Protein AF-A0A2V8IYW4-F1 (afdb_monomer)

Radius of gyration: 16.98 Å; Cα contacts (8 Å, |Δi|>4): 24; chains: 1; bounding box: 45×29×43 Å

Sequence (97 aa):
MARTSWFDEKAEHPLVQEQVTKLESFTAAMADGIVSKQEVTGQEQRLVAAMNKLEGELSDDLHAKVTTVLVELTAYNIMRLLHELQTERARLAFGKA

Secondary structure (DSSP, 8-state):
-PPPPS--TT-SS-GGGGGGGG-HHHHHHTTTS---HHHHHHHHHHHHHHHHHHHTT--HHHHHHHHHHHHHHHHHHHHHHHHHHHHHHHHHHHTT-

Solvent-accessible surface area (backbone atoms only — not comparable to full-atom values): 5806 Å² total; per-residue (Å²): 132,85,83,79,70,52,65,52,98,85,51,96,56,63,44,55,62,65,53,47,74,73,35,63,73,52,52,56,44,51,69,82,74,61,77,47,72,65,56,51,53,52,50,50,54,53,50,53,55,52,48,60,59,50,57,77,74,46,53,73,73,54,40,53,55,51,49,52,53,54,50,52,52,50,52,49,52,52,53,51,5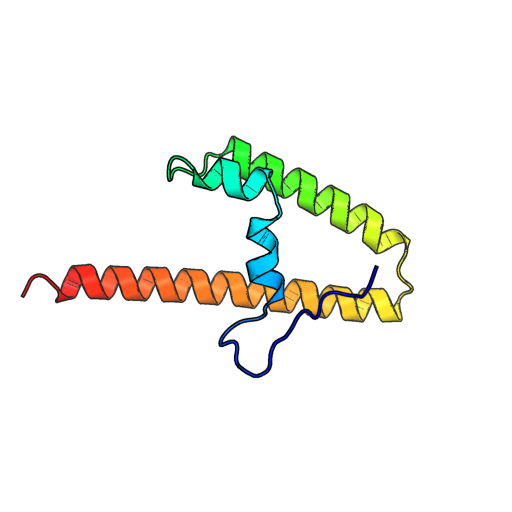3,54,50,52,54,51,52,53,52,49,47,65,69,62,66,77,113

Structure (mmCIF, N/CA/C/O backbone):
data_AF-A0A2V8IYW4-F1
#
_entry.id   AF-A0A2V8IYW4-F1
#
loop_
_atom_site.group_PDB
_atom_site.id
_atom_site.type_symbol
_atom_site.label_atom_id
_atom_site.label_alt_id
_atom_site.label_comp_id
_atom_site.label_asym_id
_atom_site.label_entity_id
_atom_site.label_seq_id
_atom_site.pdbx_PDB_ins_code
_atom_site.Cartn_x
_atom_site.Cartn_y
_atom_site.Cartn_z
_atom_site.occupancy
_atom_site.B_iso_or_equiv
_atom_site.auth_seq_id
_atom_site.auth_comp_id
_atom_site.auth_asym_id
_atom_site.auth_atom_id
_atom_site.pdbx_PDB_model_num
ATOM 1 N N . MET A 1 1 ? -16.370 -14.908 8.899 1.00 49.72 1 MET A N 1
ATOM 2 C CA . MET A 1 1 ? -15.308 -15.568 8.105 1.00 49.72 1 MET A CA 1
ATOM 3 C C . MET A 1 1 ? -14.075 -15.717 8.982 1.00 49.72 1 MET A C 1
ATOM 5 O O . MET A 1 1 ? -13.836 -14.827 9.791 1.00 49.72 1 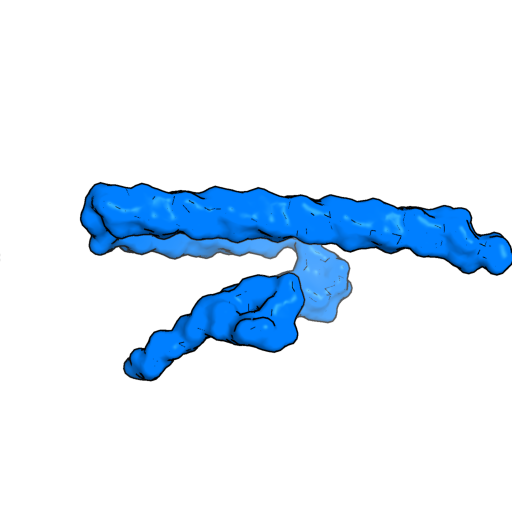MET A O 1
ATOM 9 N N . ALA A 1 2 ? -13.333 -16.821 8.875 1.00 59.28 2 ALA A N 1
ATOM 10 C CA . ALA A 1 2 ? -12.070 -16.984 9.598 1.00 59.28 2 ALA A CA 1
ATOM 11 C C . ALA A 1 2 ? -11.035 -15.955 9.103 1.00 59.28 2 ALA A C 1
ATOM 13 O O . ALA A 1 2 ? -10.995 -15.647 7.910 1.00 59.28 2 ALA A O 1
ATOM 14 N N . ARG A 1 3 ? -10.224 -15.398 10.012 1.00 70.50 3 ARG A N 1
ATOM 15 C CA . ARG A 1 3 ? -9.155 -14.452 9.654 1.00 70.50 3 ARG A CA 1
ATOM 16 C C . ARG A 1 3 ? -8.125 -15.179 8.792 1.00 70.50 3 ARG A C 1
ATOM 18 O O . ARG A 1 3 ? -7.652 -16.244 9.175 1.00 70.50 3 ARG A O 1
ATOM 25 N N . THR A 1 4 ? -7.783 -14.612 7.640 1.00 72.56 4 THR A N 1
ATOM 26 C CA . THR A 1 4 ? -6.654 -15.111 6.848 1.00 72.56 4 THR A CA 1
ATOM 27 C C . THR A 1 4 ? -5.364 -14.691 7.546 1.00 72.56 4 THR A C 1
ATOM 29 O O . THR A 1 4 ? -5.194 -13.506 7.832 1.00 72.56 4 THR A O 1
ATOM 32 N N . SER A 1 5 ? -4.492 -15.652 7.858 1.00 79.44 5 SER A N 1
ATOM 33 C CA . SER A 1 5 ? -3.175 -15.354 8.429 1.00 79.44 5 SER A CA 1
ATOM 34 C C . SER A 1 5 ? -2.365 -14.493 7.459 1.00 79.44 5 SER A C 1
ATOM 36 O O . SER A 1 5 ? -2.416 -14.701 6.248 1.00 79.44 5 SER A O 1
ATOM 38 N N . TRP A 1 6 ? -1.615 -13.528 7.987 1.00 79.38 6 TRP A N 1
ATOM 39 C CA . TRP A 1 6 ? -0.685 -12.708 7.202 1.00 79.38 6 TRP A CA 1
ATOM 40 C C . TRP A 1 6 ? 0.687 -13.374 7.026 1.00 79.38 6 TRP A C 1
ATOM 42 O O . TRP A 1 6 ? 1.511 -12.876 6.259 1.00 79.38 6 TRP A O 1
ATOM 52 N N . PHE A 1 7 ? 0.911 -14.504 7.703 1.00 77.06 7 PHE A N 1
ATOM 53 C CA . PHE A 1 7 ? 2.183 -15.221 7.768 1.00 77.06 7 PHE A CA 1
ATOM 54 C C . PHE A 1 7 ? 1.993 -16.729 7.571 1.00 77.06 7 PHE A C 1
ATOM 56 O O . PHE A 1 7 ? 0.969 -17.287 7.981 1.00 77.06 7 PHE A O 1
ATOM 63 N N . ASP A 1 8 ? 3.016 -17.363 7.005 1.00 73.81 8 ASP A N 1
ATOM 64 C CA . ASP A 1 8 ? 3.252 -18.809 7.000 1.00 73.81 8 ASP A CA 1
ATOM 65 C C . ASP A 1 8 ? 4.725 -19.028 7.346 1.00 73.81 8 ASP A C 1
ATOM 67 O O . ASP A 1 8 ? 5.595 -18.325 6.834 1.00 73.81 8 ASP A O 1
ATOM 71 N N . GLU A 1 9 ? 4.994 -19.969 8.247 1.00 66.31 9 GLU A N 1
ATOM 72 C CA . GLU A 1 9 ? 6.337 -20.280 8.749 1.00 66.31 9 GLU A CA 1
ATOM 73 C C . GLU A 1 9 ? 7.292 -20.784 7.656 1.00 66.31 9 GLU A C 1
ATOM 75 O O . GLU A 1 9 ? 8.505 -20.788 7.851 1.00 66.31 9 GLU A O 1
ATOM 80 N N . LYS A 1 10 ? 6.760 -21.216 6.508 1.00 73.69 10 LYS A N 1
ATOM 81 C CA . LYS A 1 10 ? 7.528 -21.731 5.370 1.00 73.69 10 LYS A CA 1
ATOM 82 C C . LYS A 1 10 ? 7.703 -20.716 4.243 1.00 73.69 10 LYS A C 1
ATOM 84 O O . LYS A 1 10 ? 8.428 -21.012 3.296 1.00 73.69 10 LYS A O 1
ATOM 89 N N . ALA A 1 11 ? 7.031 -19.568 4.302 1.00 69.81 11 ALA A N 1
ATOM 90 C CA . ALA A 1 11 ? 7.094 -18.568 3.245 1.00 69.81 11 ALA A CA 1
ATOM 91 C C . ALA A 1 11 ? 8.316 -17.651 3.421 1.00 69.81 11 ALA A C 1
ATOM 93 O O . ALA A 1 11 ? 8.575 -17.138 4.507 1.00 69.81 11 ALA A O 1
ATOM 94 N N . GLU A 1 12 ? 9.048 -17.399 2.333 1.00 71.25 12 GLU A N 1
ATOM 95 C CA . GLU A 1 12 ? 10.207 -16.486 2.317 1.00 71.25 12 GLU A CA 1
ATOM 96 C C . GLU A 1 12 ? 9.804 -14.999 2.378 1.00 71.25 12 GLU A C 1
ATOM 98 O O . GLU A 1 12 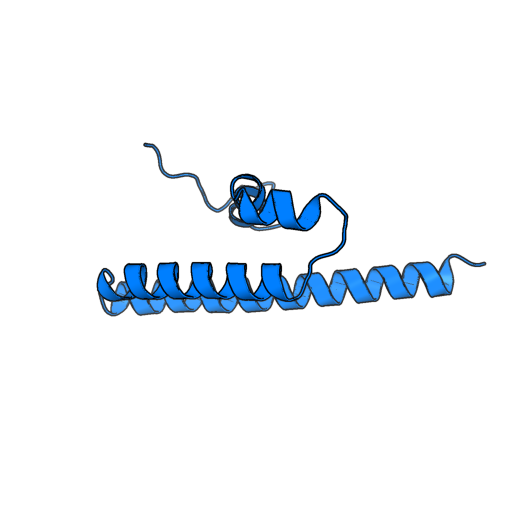? 10.643 -14.117 2.566 1.00 71.25 12 GLU A O 1
ATOM 103 N N . HIS A 1 13 ? 8.510 -14.708 2.231 1.00 72.69 13 HIS A N 1
ATOM 104 C CA . HIS A 1 13 ? 7.927 -13.374 2.320 1.00 72.69 13 HIS A CA 1
ATOM 105 C C . HIS A 1 13 ? 6.568 -13.417 3.039 1.00 72.69 13 HIS A C 1
ATOM 107 O O . HIS A 1 13 ? 5.921 -14.466 3.088 1.00 72.69 13 HIS A O 1
ATOM 113 N N . PRO A 1 14 ? 6.072 -12.281 3.567 1.00 79.06 14 PRO A N 1
ATOM 114 C CA . PRO A 1 14 ? 4.741 -12.220 4.168 1.00 79.06 14 PRO A CA 1
ATOM 115 C C . PRO A 1 14 ? 3.641 -12.698 3.201 1.00 79.06 14 PRO A C 1
ATOM 117 O O . PRO A 1 14 ? 3.521 -12.181 2.087 1.00 79.06 14 PRO A O 1
ATOM 120 N N . LEU A 1 15 ? 2.786 -13.634 3.636 1.00 82.56 15 LEU A N 1
ATOM 121 C CA . LEU A 1 15 ? 1.672 -14.163 2.829 1.00 82.56 15 LEU A CA 1
ATOM 122 C C . LEU A 1 15 ? 0.628 -13.104 2.467 1.00 82.56 15 LEU A C 1
ATOM 124 O O . LEU A 1 15 ? -0.128 -13.265 1.508 1.00 82.56 15 LEU A O 1
ATOM 128 N N . VAL A 1 16 ? 0.562 -12.006 3.225 1.00 82.25 16 VAL A N 1
ATOM 129 C CA . VAL A 1 16 ? -0.330 -10.883 2.906 1.00 82.25 16 VAL A CA 1
ATOM 130 C C . VAL A 1 16 ? -0.094 -10.353 1.484 1.00 82.25 16 VAL A C 1
ATOM 132 O O . VAL A 1 16 ? -1.031 -9.869 0.856 1.00 82.25 16 VAL A O 1
ATOM 135 N N . GLN A 1 17 ? 1.116 -10.515 0.940 1.00 78.75 17 GLN A N 1
ATOM 136 C CA . GLN A 1 17 ? 1.444 -10.108 -0.427 1.00 78.75 17 GLN A CA 1
ATOM 137 C C . GLN A 1 17 ? 0.729 -10.958 -1.475 1.00 78.75 17 GLN A C 1
ATOM 139 O O . GLN A 1 17 ? 0.270 -10.423 -2.476 1.00 78.75 17 GLN A O 1
ATOM 144 N N . GLU A 1 18 ? 0.535 -12.253 -1.230 1.00 80.81 18 GLU A N 1
ATOM 145 C CA . GLU A 1 18 ? -0.173 -13.140 -2.162 1.00 80.81 18 GLU A CA 1
ATOM 146 C C . GLU A 1 18 ? -1.654 -12.772 -2.299 1.00 80.81 18 GLU A C 1
ATOM 148 O O . GLU A 1 18 ? -2.278 -13.033 -3.329 1.00 80.81 18 GLU A O 1
ATOM 153 N N . GLN A 1 19 ? -2.219 -12.093 -1.294 1.00 83.56 19 GLN A N 1
ATOM 154 C CA . GLN A 1 19 ? -3.600 -11.608 -1.334 1.00 83.56 19 GLN A CA 1
ATOM 155 C C . GLN A 1 19 ? -3.822 -10.556 -2.424 1.00 83.56 19 GLN A C 1
ATOM 157 O O . GLN A 1 19 ? -4.966 -10.342 -2.820 1.00 83.56 19 GLN A O 1
ATOM 162 N N . VAL A 1 20 ? -2.761 -9.933 -2.950 1.00 83.75 20 VAL A N 1
ATOM 163 C CA . VAL A 1 20 ? -2.863 -8.984 -4.066 1.00 83.75 20 VAL A CA 1
ATOM 164 C C . VAL A 1 20 ? -3.496 -9.627 -5.307 1.00 83.75 20 VAL A C 1
ATOM 166 O O . VAL A 1 20 ? -4.191 -8.952 -6.058 1.00 83.75 20 VAL A O 1
ATOM 169 N N . THR A 1 21 ? -3.360 -10.948 -5.474 1.00 81.75 21 THR A N 1
ATOM 170 C CA . THR A 1 21 ? -4.007 -11.718 -6.555 1.00 81.75 21 THR A CA 1
ATOM 171 C C . THR A 1 21 ? -5.535 -11.698 -6.484 1.00 81.75 21 THR A C 1
ATOM 173 O O . THR A 1 21 ? -6.202 -11.950 -7.482 1.00 81.75 21 THR A O 1
ATOM 176 N N . LYS A 1 22 ? -6.108 -11.371 -5.319 1.00 84.88 22 LYS A N 1
ATOM 177 C CA . LYS A 1 22 ? -7.555 -11.198 -5.133 1.00 84.88 22 LYS A CA 1
ATOM 178 C C . LYS A 1 22 ? -8.030 -9.789 -5.484 1.00 84.88 22 LYS A C 1
ATOM 180 O O . LYS A 1 22 ? -9.236 -9.554 -5.524 1.00 84.88 22 LYS A O 1
ATOM 185 N N . LEU A 1 23 ? -7.115 -8.843 -5.697 1.00 87.56 23 LEU A N 1
ATOM 186 C CA . LEU A 1 23 ? -7.457 -7.497 -6.135 1.00 87.56 23 LEU A CA 1
ATOM 187 C C . LEU A 1 23 ? -7.605 -7.502 -7.654 1.00 87.56 23 LEU A C 1
ATOM 189 O O . LEU A 1 23 ? -6.613 -7.488 -8.378 1.00 87.56 23 LEU A O 1
ATOM 193 N N . GLU A 1 24 ? -8.848 -7.456 -8.131 1.00 85.31 24 GLU A N 1
ATOM 194 C CA . GLU A 1 24 ? -9.165 -7.412 -9.566 1.00 85.31 24 GLU A CA 1
ATOM 195 C C . GLU A 1 24 ? -8.394 -6.295 -10.286 1.00 85.31 24 GLU A C 1
ATOM 197 O O . GLU A 1 24 ? -7.827 -6.498 -11.358 1.00 85.31 24 GLU A O 1
ATOM 202 N N . SER A 1 25 ? -8.281 -5.130 -9.640 1.00 84.81 25 SER A N 1
ATOM 203 C CA . SER A 1 25 ? -7.525 -3.995 -10.164 1.00 84.81 25 SER A CA 1
ATOM 204 C C . SER A 1 25 ? -6.034 -4.272 -10.345 1.00 84.81 25 SER A C 1
ATOM 206 O O . SER A 1 25 ? -5.416 -3.689 -11.227 1.00 84.81 25 SER A O 1
ATOM 208 N N . PHE A 1 26 ? -5.450 -5.126 -9.502 1.00 88.12 26 PHE A N 1
ATOM 209 C CA . PHE A 1 26 ? -4.058 -5.537 -9.642 1.00 88.12 26 PHE A CA 1
ATOM 210 C C . PHE A 1 26 ? -3.919 -6.562 -10.764 1.00 88.12 26 PHE A C 1
ATOM 212 O O . PHE A 1 26 ? -3.081 -6.395 -11.641 1.00 88.12 26 PHE A O 1
ATOM 219 N N . THR A 1 27 ? -4.772 -7.590 -10.788 1.00 87.75 27 THR A N 1
ATOM 220 C CA . THR A 1 27 ? -4.725 -8.611 -11.844 1.00 87.75 27 THR A CA 1
ATOM 221 C C . THR A 1 27 ? -4.958 -8.022 -13.233 1.00 87.75 27 THR A C 1
ATOM 223 O O . THR A 1 27 ? -4.305 -8.444 -14.181 1.00 87.75 27 THR A O 1
ATOM 226 N N . ALA A 1 28 ? -5.838 -7.021 -13.348 1.00 86.56 28 ALA A N 1
ATOM 227 C CA . ALA A 1 28 ? -6.090 -6.313 -14.597 1.00 86.56 28 ALA A CA 1
ATOM 228 C C . ALA A 1 28 ? -4.872 -5.489 -15.041 1.00 86.56 28 ALA A C 1
ATOM 230 O O . ALA A 1 28 ? -4.441 -5.632 -16.179 1.00 86.56 28 ALA A O 1
ATOM 231 N N . ALA A 1 29 ? -4.271 -4.711 -14.132 1.00 87.44 29 ALA A N 1
ATOM 232 C CA . ALA A 1 29 ? -3.113 -3.864 -14.439 1.00 87.44 29 ALA A CA 1
ATOM 233 C C . ALA A 1 29 ? -1.838 -4.646 -14.796 1.00 87.44 29 ALA A C 1
ATOM 235 O O . ALA A 1 29 ? -0.895 -4.093 -15.350 1.00 87.44 29 ALA A O 1
ATOM 236 N N . MET A 1 30 ? -1.785 -5.932 -14.451 1.00 89.00 30 MET A N 1
ATOM 237 C CA . MET A 1 30 ? -0.666 -6.809 -14.795 1.00 89.00 30 MET A CA 1
ATOM 238 C C . MET A 1 30 ? -0.904 -7.607 -16.086 1.00 89.00 30 MET A C 1
ATOM 240 O O . MET A 1 30 ? 0.022 -8.265 -16.559 1.00 89.00 30 MET A O 1
ATOM 244 N N . ALA A 1 31 ? -2.117 -7.589 -16.651 1.00 88.19 31 ALA A N 1
ATOM 245 C CA . ALA A 1 31 ? -2.530 -8.518 -17.706 1.00 88.19 31 ALA A CA 1
ATOM 246 C C . ALA A 1 31 ? -1.799 -8.306 -19.042 1.00 88.19 31 ALA A C 1
ATOM 248 O O . ALA A 1 31 ? -1.529 -9.273 -19.754 1.00 88.19 31 ALA A O 1
ATOM 249 N N . ASP A 1 32 ? -1.474 -7.060 -19.380 1.00 86.56 32 ASP A N 1
ATOM 250 C CA . ASP A 1 32 ? -0.759 -6.689 -20.606 1.00 86.56 32 ASP A CA 1
ATOM 251 C C . ASP A 1 32 ? 0.751 -6.470 -20.383 1.00 86.56 32 ASP A C 1
ATOM 253 O O . ASP A 1 32 ? 1.494 -6.204 -21.330 1.00 86.56 32 ASP A O 1
ATOM 257 N N . GLY A 1 33 ? 1.213 -6.615 -19.136 1.00 86.19 33 GLY A N 1
ATOM 258 C CA . GLY A 1 33 ? 2.599 -6.398 -18.731 1.00 86.19 33 GLY A CA 1
ATOM 259 C C . GLY A 1 33 ? 3.027 -4.928 -18.654 1.00 86.19 33 GLY A C 1
ATOM 260 O O . GLY A 1 33 ? 4.216 -4.672 -18.448 1.00 86.19 33 GLY A O 1
ATOM 261 N N . ILE A 1 34 ? 2.111 -3.963 -18.801 1.00 90.38 34 ILE A N 1
ATOM 262 C CA . ILE A 1 34 ? 2.403 -2.527 -18.751 1.00 90.38 34 ILE A CA 1
ATOM 263 C C . ILE A 1 34 ? 1.505 -1.858 -17.710 1.00 90.38 34 ILE A C 1
ATOM 265 O O . ILE A 1 34 ? 0.354 -1.539 -17.966 1.00 90.38 34 ILE A O 1
ATOM 269 N N . VAL A 1 35 ? 2.080 -1.509 -16.559 1.00 91.25 35 VAL A N 1
ATOM 270 C CA . VAL A 1 35 ? 1.357 -0.714 -15.559 1.00 91.25 35 VAL A CA 1
ATOM 271 C C . VAL A 1 35 ? 1.352 0.758 -15.978 1.00 91.25 35 VAL A C 1
ATOM 273 O O . VAL A 1 35 ? 2.374 1.450 -15.926 1.00 91.25 35 VAL A O 1
ATOM 276 N N . SER A 1 36 ? 0.193 1.257 -16.394 1.00 92.81 36 SER A N 1
ATOM 277 C CA . SER A 1 36 ? 0.002 2.641 -16.820 1.00 92.81 36 SER A CA 1
ATOM 278 C C . SER A 1 36 ? -0.059 3.619 -15.642 1.00 92.81 36 SER A C 1
ATOM 280 O O . SER A 1 36 ? -0.394 3.279 -14.504 1.00 92.81 36 SER A O 1
ATOM 282 N N . LYS A 1 37 ? 0.179 4.908 -15.924 1.00 93.00 37 LYS A N 1
ATOM 283 C CA . LYS A 1 37 ? 0.032 5.981 -14.924 1.00 93.00 37 LYS A CA 1
ATOM 284 C C . LYS A 1 37 ? -1.374 6.012 -14.313 1.00 93.00 37 LYS A C 1
ATOM 286 O O . LYS A 1 37 ? -1.515 6.260 -13.119 1.00 93.00 37 LYS A O 1
ATOM 291 N N . GLN A 1 38 ? -2.405 5.772 -15.124 1.00 92.50 38 GLN A N 1
ATOM 292 C CA . GLN A 1 38 ? -3.792 5.792 -14.667 1.00 92.50 38 GLN A CA 1
ATOM 293 C C . GLN A 1 38 ? -4.077 4.660 -13.675 1.00 92.50 38 GLN A C 1
ATOM 295 O O . GLN A 1 38 ? -4.770 4.881 -12.683 1.00 92.50 38 GLN A O 1
ATOM 300 N N . GLU A 1 39 ? -3.514 3.474 -13.899 1.00 92.88 39 GLU A N 1
ATOM 301 C CA . GLU A 1 39 ? -3.670 2.333 -12.992 1.00 92.88 39 GLU A CA 1
ATOM 302 C C . GLU A 1 39 ? -2.964 2.565 -11.659 1.00 92.88 39 GLU A C 1
ATOM 304 O O . GLU A 1 39 ? -3.547 2.277 -10.609 1.00 92.88 39 GLU A O 1
ATOM 309 N N . VAL A 1 40 ? -1.772 3.174 -11.684 1.00 94.19 40 VAL A N 1
ATOM 310 C CA . VAL A 1 40 ? -1.063 3.593 -10.464 1.00 94.19 40 VAL A CA 1
ATOM 311 C C . VAL A 1 40 ? -1.894 4.607 -9.680 1.00 94.19 40 VAL A C 1
ATOM 313 O O . VAL A 1 40 ? -2.153 4.395 -8.497 1.00 94.19 40 VAL A O 1
ATOM 316 N N . THR A 1 41 ? -2.379 5.669 -10.331 1.00 94.94 41 THR A N 1
ATOM 317 C CA . THR A 1 41 ? -3.225 6.679 -9.673 1.00 94.94 41 THR A CA 1
ATOM 318 C C . THR A 1 41 ? -4.516 6.067 -9.123 1.00 94.94 41 THR A C 1
ATOM 320 O O . THR A 1 41 ? -4.930 6.388 -8.011 1.00 94.94 41 THR A O 1
ATOM 323 N N . GLY A 1 42 ? -5.146 5.143 -9.853 1.00 95.19 42 GLY A N 1
ATOM 324 C CA . GLY A 1 42 ? -6.327 4.434 -9.365 1.00 95.19 42 GLY A CA 1
ATOM 325 C C . GLY A 1 42 ? -6.032 3.577 -8.129 1.00 95.19 42 GLY A C 1
ATOM 326 O O . GLY A 1 42 ? -6.846 3.519 -7.207 1.00 95.19 42 GLY A O 1
ATOM 327 N N . GLN A 1 43 ? -4.870 2.920 -8.082 1.00 95.31 43 GLN A N 1
ATOM 328 C CA . GLN A 1 43 ? -4.446 2.135 -6.921 1.00 95.31 43 GLN A CA 1
ATOM 329 C C . GLN A 1 43 ? -4.146 3.019 -5.709 1.00 95.31 43 GLN A C 1
ATOM 331 O O . GLN A 1 43 ? -4.561 2.678 -4.603 1.00 95.31 43 GLN A O 1
ATOM 336 N N . GLU A 1 44 ? -3.491 4.160 -5.914 1.00 95.19 44 GLU A N 1
ATOM 337 C CA . GLU A 1 44 ? -3.244 5.158 -4.872 1.00 95.19 44 GLU A CA 1
ATOM 338 C C . GLU A 1 44 ? -4.556 5.661 -4.259 1.00 95.19 44 GLU A C 1
ATOM 340 O O . GLU A 1 44 ? -4.720 5.640 -3.041 1.00 95.19 44 GLU A O 1
ATOM 345 N N . GLN A 1 45 ? -5.540 6.018 -5.090 1.00 97.12 45 GLN A N 1
ATOM 346 C CA . GLN A 1 45 ? -6.858 6.452 -4.618 1.00 97.12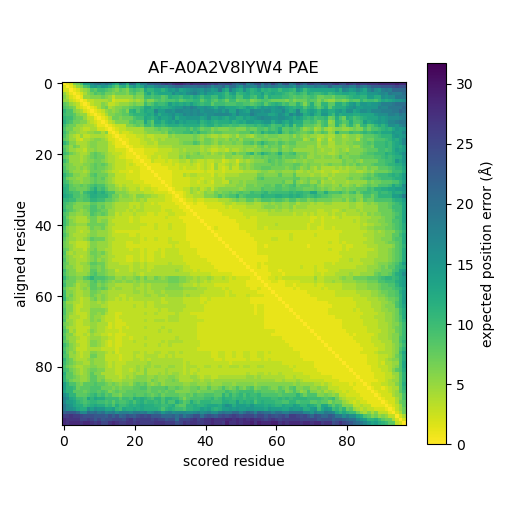 45 GLN A CA 1
ATOM 347 C C . GLN A 1 45 ? -7.548 5.385 -3.758 1.00 97.12 45 GLN A C 1
ATOM 349 O O . GLN A 1 45 ? -8.099 5.701 -2.701 1.00 97.12 45 GLN A O 1
ATOM 354 N N . ARG A 1 46 ? -7.497 4.113 -4.179 1.00 95.44 46 ARG A N 1
ATOM 355 C CA . ARG A 1 46 ? -8.048 2.995 -3.396 1.00 95.44 46 ARG A CA 1
ATOM 356 C C . ARG A 1 46 ? -7.319 2.814 -2.066 1.00 95.44 46 ARG A C 1
ATOM 358 O O . ARG A 1 46 ? -7.976 2.584 -1.053 1.00 95.44 46 ARG A O 1
ATOM 365 N N . LEU A 1 47 ? -5.990 2.933 -2.060 1.00 95.38 47 LEU A N 1
ATOM 366 C CA . LEU A 1 47 ? -5.179 2.834 -0.847 1.00 95.38 47 LEU A CA 1
ATOM 367 C C . LEU A 1 47 ? -5.532 3.945 0.148 1.00 95.38 47 LEU A C 1
ATOM 369 O O . LEU A 1 47 ? -5.840 3.645 1.298 1.00 95.38 47 LEU A O 1
ATOM 373 N N . VAL A 1 48 ? -5.569 5.202 -0.300 1.00 96.75 48 VAL A N 1
ATOM 374 C CA . VAL A 1 48 ? -5.922 6.354 0.547 1.00 96.75 48 VAL A CA 1
ATOM 375 C C . VAL A 1 48 ? -7.328 6.201 1.127 1.00 96.75 48 VAL A C 1
ATOM 377 O O . VAL A 1 48 ? -7.529 6.403 2.323 1.00 96.75 48 VAL A O 1
ATOM 380 N N . ALA A 1 49 ? -8.305 5.786 0.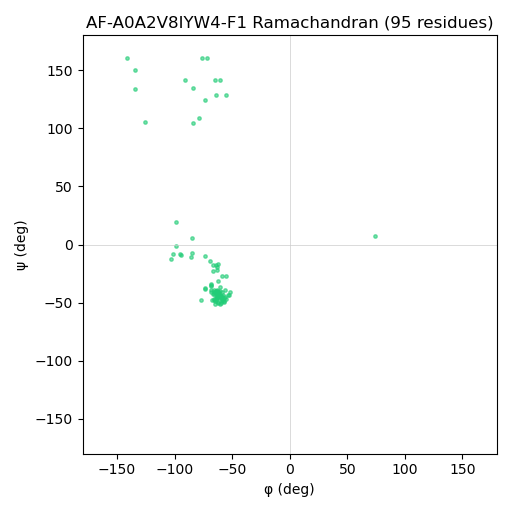315 1.00 96.69 49 ALA A N 1
ATOM 381 C CA . ALA A 1 49 ? -9.664 5.543 0.794 1.00 96.69 49 ALA A CA 1
ATOM 382 C C . ALA A 1 49 ? -9.720 4.438 1.866 1.00 96.69 49 ALA A C 1
ATOM 384 O O . ALA A 1 49 ? -10.423 4.588 2.868 1.00 96.69 49 ALA A O 1
ATOM 385 N N . ALA A 1 50 ? -8.969 3.346 1.683 1.00 95.12 50 ALA A N 1
ATOM 386 C CA . ALA A 1 50 ? -8.891 2.262 2.659 1.00 95.12 50 ALA A CA 1
ATOM 387 C C . ALA A 1 50 ? -8.215 2.706 3.967 1.00 95.12 50 ALA A C 1
ATOM 389 O O . ALA A 1 50 ? -8.719 2.385 5.043 1.00 95.12 50 ALA A O 1
ATOM 390 N N . MET A 1 51 ? -7.123 3.472 3.879 1.00 95.75 51 MET A N 1
ATOM 391 C CA . MET A 1 51 ? -6.415 4.015 5.042 1.00 95.75 51 MET A CA 1
ATOM 392 C C . MET A 1 51 ? -7.301 4.968 5.845 1.00 95.75 51 MET A C 1
ATOM 394 O O . MET A 1 51 ? -7.460 4.754 7.040 1.00 95.75 51 MET A O 1
ATOM 398 N N . ASN A 1 52 ? -7.955 5.934 5.191 1.00 95.31 52 ASN A N 1
ATOM 399 C CA . ASN A 1 52 ? -8.849 6.887 5.860 1.00 95.31 52 ASN A CA 1
ATOM 400 C C . ASN A 1 52 ? -9.999 6.192 6.596 1.00 95.31 52 ASN A C 1
ATOM 402 O O . ASN A 1 52 ? -10.373 6.592 7.696 1.00 95.31 52 ASN A O 1
ATOM 406 N N . LYS A 1 53 ? -10.577 5.149 5.987 1.00 95.50 53 LYS A N 1
ATOM 407 C CA . LYS A 1 53 ? -11.646 4.377 6.623 1.00 95.50 53 LYS A CA 1
ATOM 408 C C . LYS A 1 53 ? -11.133 3.628 7.852 1.00 95.50 53 LYS A C 1
ATOM 410 O O . LYS A 1 53 ? -11.790 3.653 8.884 1.00 95.50 53 LYS A O 1
ATOM 415 N N . LEU A 1 54 ? -9.987 2.959 7.724 1.00 95.88 54 LEU A N 1
ATOM 416 C CA . LEU A 1 54 ? -9.407 2.182 8.813 1.00 95.88 54 LEU A CA 1
ATOM 417 C C . LEU A 1 54 ? -8.988 3.086 9.972 1.00 95.88 54 LEU A C 1
ATOM 419 O O . LEU A 1 54 ? -9.330 2.791 11.106 1.00 95.88 54 LEU A O 1
ATOM 423 N N . GLU A 1 55 ? -8.285 4.182 9.684 1.00 94.38 55 GLU A N 1
ATOM 424 C CA . GLU A 1 55 ? -7.700 5.091 10.672 1.00 94.38 55 GLU A CA 1
ATOM 425 C C . GLU A 1 55 ? -8.726 5.595 11.695 1.00 94.38 55 GLU A C 1
ATOM 427 O O . GLU A 1 55 ? -8.452 5.559 12.892 1.00 94.38 55 GLU A O 1
ATOM 432 N N . GLY A 1 56 ? -9.932 5.969 11.250 1.00 92.38 56 GLY A N 1
ATOM 433 C CA . GLY A 1 56 ? -11.003 6.434 12.140 1.00 92.38 56 GLY A CA 1
ATOM 434 C C . GLY A 1 56 ? -11.618 5.358 13.048 1.00 92.38 56 GLY A C 1
ATOM 435 O O . GLY A 1 56 ? -12.323 5.699 13.995 1.00 92.38 56 GLY A O 1
ATOM 436 N N . GLU A 1 57 ? -11.375 4.073 12.777 1.00 96.25 57 GLU A N 1
ATOM 437 C CA . GLU A 1 57 ? -11.872 2.942 13.576 1.00 96.25 57 GLU A CA 1
ATOM 438 C C . GLU A 1 57 ? -10.844 2.456 14.621 1.00 96.25 57 GLU A C 1
ATOM 440 O O . GLU A 1 57 ? -11.170 1.611 15.460 1.00 96.25 57 GLU A O 1
ATOM 445 N N . LEU A 1 58 ? -9.603 2.959 14.586 1.00 96.38 58 LEU A N 1
ATOM 446 C CA . LEU A 1 58 ? -8.530 2.519 15.479 1.00 96.38 58 LEU A CA 1
ATOM 447 C C . LEU A 1 58 ? -8.479 3.365 16.756 1.00 96.38 58 LEU A C 1
ATOM 449 O O . LEU A 1 58 ? -8.619 4.583 16.725 1.00 96.38 58 LEU A O 1
ATOM 453 N N . SER A 1 59 ? -8.202 2.719 17.889 1.00 97.88 59 SER A N 1
ATOM 454 C CA . SER A 1 59 ? -7.694 3.429 19.067 1.00 97.88 59 SER A CA 1
ATOM 455 C C . SER A 1 59 ? -6.250 3.877 18.837 1.00 97.88 59 SER A C 1
ATOM 457 O O . SER A 1 59 ? -5.554 3.275 18.024 1.00 97.88 59 SER A O 1
ATOM 459 N N . ASP A 1 60 ? -5.757 4.847 19.609 1.00 97.25 60 ASP A N 1
ATOM 460 C CA . ASP A 1 60 ? -4.379 5.352 19.486 1.00 97.25 60 ASP A CA 1
ATOM 461 C C . ASP A 1 60 ? -3.311 4.240 19.549 1.00 97.25 60 ASP A C 1
ATOM 463 O O . ASP A 1 60 ? -2.387 4.203 18.737 1.00 97.25 60 ASP A O 1
ATOM 467 N N . ASP A 1 61 ? -3.453 3.282 20.474 1.00 97.69 61 ASP A N 1
ATOM 468 C CA . ASP A 1 61 ? -2.527 2.141 20.591 1.00 97.69 61 ASP A CA 1
ATOM 469 C C . ASP A 1 61 ? -2.575 1.228 19.354 1.00 97.69 61 ASP A C 1
ATOM 471 O O . ASP A 1 61 ? -1.540 0.762 18.867 1.00 97.69 61 ASP A O 1
ATOM 475 N N . LEU A 1 62 ? -3.771 0.976 18.816 1.00 97.19 62 LEU A N 1
ATOM 476 C CA . LEU A 1 62 ? -3.919 0.141 17.629 1.00 97.19 62 LEU A CA 1
ATOM 477 C C . LEU A 1 62 ? -3.449 0.876 16.369 1.00 97.19 62 LEU A C 1
ATOM 479 O O . LEU A 1 62 ? -2.815 0.261 15.513 1.00 97.19 62 LEU A O 1
ATOM 483 N N . HIS A 1 63 ? -3.704 2.180 16.282 1.00 97.62 63 HIS A N 1
ATOM 484 C CA . HIS A 1 63 ? -3.206 3.060 15.231 1.00 97.62 63 HIS A CA 1
ATOM 485 C C . HIS A 1 63 ? -1.685 3.021 15.159 1.00 97.62 63 HIS A C 1
ATOM 487 O O . HIS A 1 63 ? -1.140 2.753 14.088 1.00 97.62 63 HIS A O 1
ATOM 493 N N . ALA A 1 64 ? -0.998 3.171 16.295 1.00 97.50 64 ALA A N 1
ATOM 494 C CA . ALA A 1 64 ? 0.457 3.097 16.348 1.00 97.50 64 ALA A CA 1
ATOM 495 C C . ALA A 1 64 ? 0.978 1.752 15.808 1.0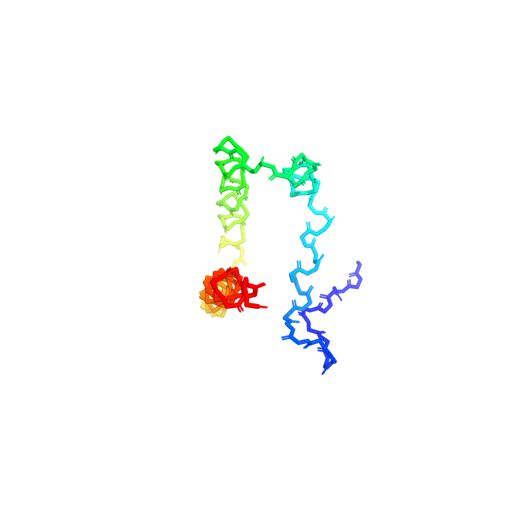0 97.50 64 ALA A C 1
ATOM 497 O O . ALA A 1 64 ? 1.869 1.725 14.958 1.00 97.50 64 ALA A O 1
ATOM 498 N N . LYS A 1 65 ? 0.372 0.633 16.227 1.00 97.44 65 LYS A N 1
ATOM 499 C CA . LYS A 1 65 ? 0.747 -0.716 15.763 1.00 97.44 65 LYS A CA 1
ATOM 500 C C . LYS A 1 65 ? 0.511 -0.910 14.266 1.00 97.44 65 LYS A C 1
ATOM 502 O O . LYS A 1 65 ? 1.382 -1.433 13.573 1.00 97.44 65 LYS A O 1
ATOM 507 N N . VAL A 1 66 ? -0.650 -0.495 13.759 1.00 95.81 66 VAL A N 1
ATOM 508 C CA . VAL A 1 66 ? -0.979 -0.578 12.327 1.00 95.81 66 VAL A CA 1
ATOM 509 C C . VAL A 1 66 ? -0.032 0.298 11.512 1.00 95.81 66 VAL A C 1
ATOM 511 O O . VAL A 1 66 ? 0.481 -0.154 10.491 1.00 95.81 66 VAL A O 1
ATOM 514 N N . THR A 1 67 ? 0.264 1.506 11.988 1.00 96.12 67 THR A N 1
ATOM 515 C CA . THR A 1 67 ? 1.215 2.421 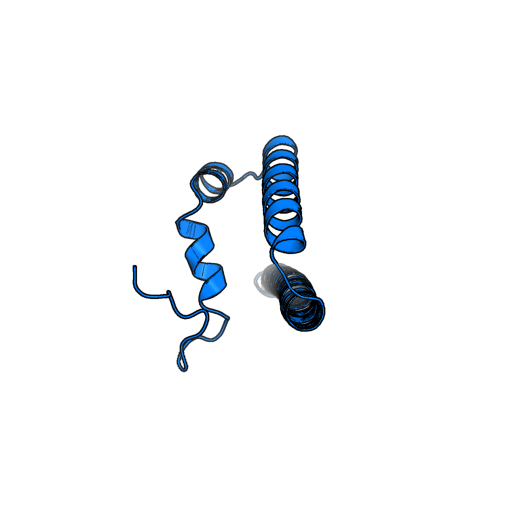11.349 1.00 96.12 67 THR A CA 1
ATOM 516 C C . THR A 1 67 ? 2.595 1.785 11.233 1.00 96.12 67 THR A C 1
ATOM 518 O O . THR A 1 67 ? 3.166 1.786 10.144 1.00 96.12 67 THR A O 1
ATOM 521 N N . THR A 1 68 ? 3.111 1.166 12.302 1.00 97.50 68 THR A N 1
ATOM 522 C CA . THR A 1 68 ? 4.377 0.419 12.241 1.00 97.50 68 THR A CA 1
ATOM 523 C C . THR A 1 68 ? 4.338 -0.660 11.159 1.00 97.50 68 THR A C 1
ATOM 525 O O . THR A 1 68 ? 5.250 -0.728 10.341 1.00 97.50 68 THR A O 1
ATOM 528 N N . VAL A 1 69 ? 3.268 -1.461 11.087 1.00 94.81 69 VAL A N 1
ATOM 529 C CA . VAL A 1 69 ? 3.131 -2.507 10.056 1.00 94.81 69 VAL A CA 1
ATOM 530 C C . VAL A 1 69 ? 3.118 -1.920 8.641 1.00 94.81 69 VAL A C 1
ATOM 532 O O . VAL A 1 69 ? 3.785 -2.458 7.759 1.00 94.81 69 VAL A O 1
ATOM 535 N N . LEU A 1 70 ? 2.391 -0.824 8.405 1.00 94.81 70 LEU A N 1
ATOM 536 C CA . LEU A 1 70 ? 2.332 -0.170 7.092 1.00 94.81 70 LEU A CA 1
ATOM 537 C C . LEU A 1 70 ? 3.696 0.388 6.668 1.00 94.81 70 LEU A C 1
ATOM 539 O O . LEU A 1 70 ? 4.074 0.254 5.501 1.00 94.81 70 LEU A O 1
ATOM 543 N N . VAL A 1 71 ? 4.443 0.978 7.605 1.00 96.69 71 VAL A N 1
ATOM 544 C CA . VAL A 1 71 ? 5.795 1.498 7.358 1.00 96.69 71 VAL A CA 1
ATOM 545 C C . VAL A 1 71 ? 6.759 0.363 7.016 1.00 96.69 71 VAL A C 1
ATOM 547 O O . VAL A 1 71 ? 7.408 0.424 5.972 1.00 96.69 71 VAL A O 1
ATOM 550 N N . GLU A 1 72 ? 6.805 -0.694 7.829 1.00 95.81 72 GLU A N 1
ATOM 551 C CA . GLU A 1 72 ? 7.676 -1.856 7.598 1.00 95.81 72 GLU A CA 1
ATOM 552 C C . GLU A 1 72 ? 7.348 -2.557 6.273 1.00 95.81 72 GLU A C 1
ATOM 554 O O . GLU A 1 72 ? 8.244 -2.871 5.490 1.00 95.81 72 GLU A O 1
ATOM 559 N N . LEU A 1 73 ? 6.060 -2.743 5.961 1.00 92.06 73 LEU A N 1
ATOM 560 C CA . LEU A 1 73 ? 5.640 -3.350 4.698 1.00 92.06 73 LEU A CA 1
ATOM 561 C C . LEU A 1 73 ? 6.036 -2.487 3.491 1.00 92.06 73 LEU A C 1
ATOM 563 O O . LEU A 1 73 ? 6.479 -3.018 2.471 1.00 92.06 73 LEU A O 1
ATOM 567 N N . THR A 1 74 ? 5.907 -1.163 3.602 1.00 93.25 74 THR A N 1
ATOM 568 C CA . THR A 1 74 ? 6.328 -0.227 2.550 1.00 93.25 74 THR A CA 1
ATOM 569 C C . THR A 1 74 ? 7.838 -0.293 2.335 1.00 93.25 74 THR A C 1
ATOM 571 O O . THR A 1 74 ? 8.288 -0.442 1.197 1.00 93.25 74 THR A O 1
ATOM 574 N N . ALA A 1 75 ? 8.620 -0.241 3.418 1.00 93.81 75 ALA A N 1
ATOM 575 C CA . ALA A 1 75 ? 10.073 -0.352 3.364 1.00 93.81 75 ALA A CA 1
ATOM 576 C C . ALA A 1 75 ? 10.511 -1.685 2.738 1.00 93.81 75 ALA A C 1
ATOM 578 O O . ALA A 1 75 ? 11.298 -1.685 1.790 1.00 93.81 75 ALA A O 1
ATOM 579 N N . TYR A 1 76 ? 9.938 -2.806 3.192 1.00 92.56 76 TYR A N 1
ATOM 580 C CA . TYR A 1 76 ? 10.216 -4.135 2.649 1.00 92.56 76 TYR A CA 1
ATOM 581 C C . TYR A 1 76 ? 9.932 -4.216 1.145 1.00 92.56 76 TYR A C 1
ATOM 583 O O . TYR A 1 76 ? 10.788 -4.667 0.386 1.00 92.56 76 TYR A O 1
ATOM 591 N N . ASN A 1 77 ? 8.768 -3.739 0.692 1.00 90.06 77 ASN A N 1
ATOM 592 C CA . ASN A 1 77 ? 8.397 -3.787 -0.725 1.00 90.06 77 ASN A CA 1
ATOM 593 C C . ASN A 1 77 ? 9.356 -2.968 -1.602 1.00 90.06 77 ASN A C 1
ATOM 595 O O . ASN A 1 77 ? 9.744 -3.428 -2.676 1.00 90.06 77 ASN A O 1
ATOM 599 N N . ILE A 1 78 ? 9.779 -1.784 -1.141 1.00 92.75 78 ILE A N 1
ATOM 600 C CA . ILE A 1 78 ? 10.766 -0.956 -1.851 1.00 92.75 78 ILE A CA 1
ATOM 601 C C . ILE A 1 78 ? 12.120 -1.671 -1.913 1.00 92.75 78 ILE A C 1
ATOM 603 O O . ILE A 1 78 ? 12.711 -1.772 -2.988 1.00 92.75 78 ILE A O 1
ATOM 607 N N . MET A 1 79 ? 12.609 -2.186 -0.781 1.00 92.62 79 MET A N 1
ATOM 608 C CA . MET A 1 79 ? 13.891 -2.895 -0.715 1.00 92.62 79 MET A CA 1
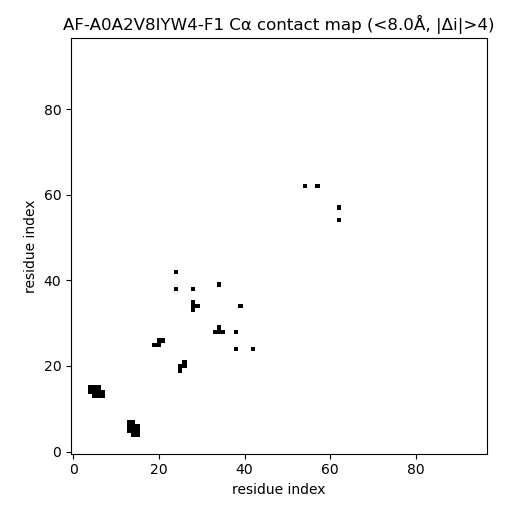ATOM 609 C C . MET A 1 79 ? 13.900 -4.129 -1.618 1.00 92.62 79 MET A C 1
ATOM 611 O O . MET A 1 79 ? 14.848 -4.322 -2.379 1.00 92.62 79 MET A O 1
ATOM 615 N N . ARG A 1 80 ? 12.829 -4.928 -1.575 1.00 90.56 80 ARG A N 1
ATOM 616 C CA . ARG A 1 80 ? 12.653 -6.114 -2.415 1.00 90.56 80 ARG A CA 1
ATOM 617 C C . ARG A 1 80 ? 12.666 -5.752 -3.901 1.00 90.56 80 ARG A C 1
ATOM 619 O O . ARG A 1 80 ? 13.451 -6.331 -4.646 1.00 90.56 80 ARG A O 1
ATOM 626 N N . LEU A 1 81 ? 11.875 -4.759 -4.319 1.00 90.06 81 LEU A N 1
ATOM 627 C CA . LEU A 1 81 ? 11.835 -4.307 -5.714 1.00 90.06 81 LEU A CA 1
ATOM 628 C C . LEU A 1 81 ? 13.212 -3.827 -6.198 1.00 90.06 81 LEU A C 1
ATOM 630 O O . LEU A 1 81 ? 13.652 -4.180 -7.291 1.00 90.06 81 LEU A O 1
ATOM 634 N N . LEU A 1 82 ? 13.914 -3.030 -5.387 1.00 91.19 82 LEU A N 1
ATOM 635 C CA . LEU A 1 82 ? 15.258 -2.559 -5.728 1.00 91.19 82 LEU A CA 1
ATOM 636 C C . LEU A 1 82 ? 16.256 -3.716 -5.845 1.00 91.19 82 LEU A C 1
ATOM 638 O O . LEU A 1 82 ? 17.066 -3.721 -6.772 1.00 91.19 82 LEU A O 1
ATOM 642 N N . HIS A 1 83 ? 16.185 -4.697 -4.944 1.00 90.06 83 HIS A N 1
ATOM 643 C CA . HIS A 1 83 ? 17.037 -5.881 -4.978 1.00 90.06 83 HIS A CA 1
ATOM 644 C C . HIS A 1 83 ? 16.794 -6.732 -6.235 1.00 90.06 83 HIS A C 1
ATOM 646 O O . HIS A 1 83 ? 17.748 -7.117 -6.915 1.00 90.06 83 HIS A O 1
ATOM 652 N N . GLU A 1 84 ? 15.530 -6.969 -6.594 1.00 89.50 84 GLU A N 1
ATOM 653 C CA . GLU A 1 84 ? 15.142 -7.700 -7.808 1.00 89.50 84 GLU A CA 1
ATOM 654 C C . GLU A 1 84 ? 15.638 -6.978 -9.075 1.00 89.50 84 GLU A C 1
ATOM 656 O O . GLU A 1 84 ? 16.283 -7.590 -9.930 1.00 89.50 84 GLU A O 1
ATOM 661 N N . LEU A 1 85 ? 15.448 -5.655 -9.167 1.00 89.44 85 LEU A N 1
ATOM 662 C CA . LEU A 1 85 ? 15.937 -4.845 -10.291 1.00 89.44 85 LEU A CA 1
ATOM 663 C C . LEU A 1 85 ? 17.468 -4.862 -10.419 1.00 89.44 85 LEU A C 1
ATOM 665 O O . LEU A 1 85 ? 17.997 -4.904 -11.532 1.00 89.44 85 LEU A O 1
ATOM 669 N N . GLN A 1 86 ? 18.197 -4.803 -9.303 1.00 89.94 86 GLN A N 1
ATOM 670 C CA . GLN A 1 86 ? 19.660 -4.901 -9.301 1.00 89.94 86 GLN A CA 1
ATOM 671 C C . GLN A 1 86 ? 20.133 -6.282 -9.759 1.00 89.94 86 GLN A C 1
ATOM 673 O O . GLN A 1 86 ? 21.061 -6.376 -10.565 1.00 89.94 86 GLN A O 1
ATOM 678 N N . THR A 1 87 ? 19.469 -7.336 -9.287 1.00 89.62 87 THR A N 1
ATOM 679 C CA . THR A 1 87 ? 19.774 -8.725 -9.641 1.00 89.62 87 THR A CA 1
ATOM 680 C C . THR A 1 87 ? 19.557 -8.975 -11.130 1.00 89.62 87 THR A C 1
ATOM 682 O O . THR A 1 87 ? 20.438 -9.522 -11.795 1.00 89.62 87 THR A O 1
ATOM 685 N N . GLU A 1 88 ? 18.446 -8.494 -11.692 1.00 89.12 88 GLU A N 1
ATOM 686 C CA . GLU A 1 88 ? 18.166 -8.638 -13.122 1.00 89.12 88 GLU A CA 1
ATOM 687 C C . GLU A 1 88 ? 19.162 -7.847 -13.984 1.00 89.12 88 GLU A C 1
ATOM 689 O O . GLU A 1 88 ? 19.678 -8.352 -14.982 1.00 89.12 88 GLU A O 1
ATOM 694 N N . ARG A 1 89 ? 19.531 -6.627 -13.567 1.00 84.69 89 ARG A N 1
ATOM 695 C CA . ARG A 1 89 ? 20.584 -5.848 -14.245 1.00 84.69 89 ARG A CA 1
ATOM 696 C C . ARG A 1 89 ? 21.926 -6.575 -14.245 1.00 84.69 89 ARG A C 1
ATOM 698 O O . ARG A 1 89 ? 22.590 -6.609 -15.279 1.00 84.69 89 ARG A O 1
ATOM 705 N N . ALA A 1 90 ? 22.320 -7.160 -13.114 1.00 84.50 90 ALA A N 1
ATOM 706 C CA . ALA A 1 90 ? 23.548 -7.942 -13.014 1.00 84.50 90 ALA A CA 1
ATOM 707 C C . ALA A 1 90 ? 2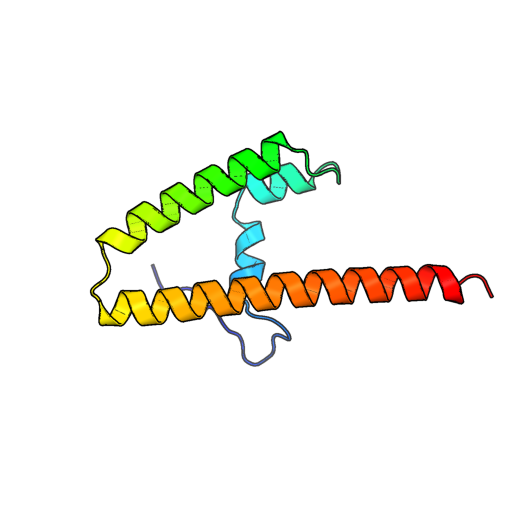3.489 -9.178 -13.926 1.00 84.50 90 ALA A C 1
ATOM 709 O O . ALA A 1 90 ? 24.419 -9.420 -14.694 1.00 84.50 90 ALA A O 1
ATOM 710 N N . ARG A 1 91 ? 22.369 -9.911 -13.924 1.00 87.44 91 ARG A N 1
ATOM 711 C CA . ARG A 1 91 ? 22.145 -11.053 -14.819 1.00 87.44 91 ARG A CA 1
ATOM 712 C C . ARG A 1 91 ? 22.289 -10.667 -16.293 1.00 87.44 91 ARG A C 1
ATOM 714 O O . ARG A 1 91 ? 22.964 -11.374 -17.032 1.00 87.44 91 ARG A O 1
ATOM 721 N N . LEU A 1 92 ? 21.705 -9.553 -16.730 1.00 86.31 92 LEU A N 1
ATOM 722 C CA . LEU A 1 92 ? 21.811 -9.092 -18.121 1.00 86.31 92 LEU A CA 1
ATOM 723 C C . LEU A 1 92 ? 23.227 -8.623 -18.492 1.00 86.31 92 LEU A C 1
ATOM 725 O O . LEU A 1 92 ? 23.647 -8.803 -19.635 1.00 86.31 92 LEU A O 1
ATOM 729 N N . ALA A 1 93 ? 23.960 -8.033 -17.542 1.00 79.88 93 ALA A N 1
ATOM 730 C CA . ALA A 1 93 ? 25.333 -7.575 -17.745 1.00 79.88 93 ALA A CA 1
ATOM 731 C C . ALA A 1 93 ? 26.347 -8.732 -17.813 1.00 79.88 93 ALA A C 1
ATOM 733 O O . ALA A 1 93 ? 27.266 -8.682 -18.627 1.00 79.88 93 ALA A O 1
ATOM 734 N N . PHE A 1 94 ? 26.171 -9.773 -16.992 1.00 75.12 94 PHE A N 1
ATOM 735 C CA . PHE A 1 94 ? 27.109 -10.900 -16.877 1.00 75.12 94 PHE A CA 1
ATOM 736 C C . PHE A 1 94 ? 26.657 -12.182 -17.600 1.00 75.12 94 PHE A C 1
ATOM 738 O O . PHE A 1 94 ? 27.465 -13.079 -17.801 1.00 75.12 94 PHE A O 1
ATOM 745 N N . GLY A 1 95 ? 25.399 -12.274 -18.038 1.00 59.72 95 GLY A N 1
ATOM 746 C CA . GLY A 1 95 ? 24.846 -13.413 -18.787 1.00 59.72 95 GLY A CA 1
ATOM 747 C C . GLY A 1 95 ? 25.078 -13.371 -20.303 1.00 59.72 95 GLY A C 1
ATOM 748 O O . GLY A 1 95 ? 24.534 -14.206 -21.018 1.00 59.72 95 GLY A O 1
ATOM 749 N N . LYS A 1 96 ? 25.847 -12.394 -20.805 1.00 54.72 96 LYS A N 1
ATOM 750 C CA . LYS A 1 96 ? 26.300 -12.300 -22.208 1.00 54.72 96 LYS A CA 1
ATOM 751 C C . LYS A 1 96 ? 27.741 -12.809 -22.421 1.00 54.72 96 LYS A C 1
ATOM 753 O O . LYS A 1 96 ? 28.356 -12.437 -23.419 1.00 54.72 96 LYS A O 1
ATOM 758 N N . ALA A 1 97 ? 28.274 -13.611 -21.498 1.00 45.25 97 ALA A N 1
ATOM 759 C CA . ALA A 1 97 ? 29.572 -14.280 -21.631 1.00 45.25 97 ALA A CA 1
ATOM 760 C C . ALA A 1 97 ? 29.410 -15.717 -22.142 1.00 45.25 97 ALA A C 1
ATOM 762 O O . ALA A 1 97 ? 28.488 -16.407 -21.650 1.00 45.25 97 ALA A O 1
#

Mean predicted aligned error: 6.26 Å

pLDDT: mean 87.06, std 10.92, range [45.25, 97.88]

Foldseek 3Di:
DDDDAQDDPPDPDGCVVVCLVVVPLSCVCPVVPHNDPVSVVVVVVVVVVVCVVVCVVDDPVRNVVVVVVVVVVVVVVVVVVVVVVVVVVVCVVPVVD